Protein AF-A0A529P4Z0-F1 (afdb_monomer_lite)

Secondary structure (DSSP, 8-state):
-----B---HHHHHHHHHHTTS-GGG--HHHHHHHTPPPPPPSSS-PPPP-BTTB-TTT--SSTTTT----SS--S--S--BTTGGGGTS-----PPPGGGGTTSSS-HHHHHHHHHHHHTTS--B----TTTTTS---S-PBPPPPP-

Structure (mmCIF, N/CA/C/O backbone):
data_AF-A0A529P4Z0-F1
#
_entry.id   AF-A0A529P4Z0-F1
#
loop_
_atom_site.group_PDB
_atom_site.id
_atom_site.type_symbol
_atom_site.label_atom_id
_atom_site.label_alt_id
_atom_site.label_comp_id
_atom_site.label_asym_id
_atom_site.label_entity_id
_atom_site.label_seq_id
_atom_site.pdbx_PDB_ins_code
_atom_site.Cartn_x
_atom_site.Cartn_y
_atom_site.Cartn_z
_atom_site.occupancy
_atom_site.B_iso_or_equiv
_atom_site.auth_seq_id
_atom_site.auth_comp_id
_atom_site.auth_asym_id
_atom_site.auth_atom_id
_atom_site.pdbx_PDB_model_num
ATOM 1 N N . MET A 1 1 ? 13.334 14.377 0.966 1.00 56.50 1 MET A N 1
ATOM 2 C CA . MET A 1 1 ? 11.930 14.058 1.287 1.00 56.50 1 MET A CA 1
ATOM 3 C C . MET A 1 1 ? 11.851 13.907 2.792 1.00 56.50 1 MET A C 1
ATOM 5 O O . MET A 1 1 ? 12.618 13.122 3.334 1.00 56.50 1 MET A O 1
ATOM 9 N N . PHE A 1 2 ? 11.059 14.742 3.458 1.00 67.62 2 PHE A N 1
ATOM 10 C CA . PHE A 1 2 ? 10.878 14.690 4.907 1.00 67.62 2 PHE A CA 1
ATOM 11 C C . PHE A 1 2 ? 9.710 13.747 5.195 1.00 67.62 2 PHE A C 1
ATOM 13 O O . PHE A 1 2 ? 8.612 13.997 4.706 1.00 67.62 2 PHE A O 1
ATOM 20 N N . ASP A 1 3 ? 9.967 12.660 5.921 1.00 72.62 3 ASP A N 1
ATOM 21 C CA . ASP A 1 3 ? 8.930 11.809 6.506 1.00 72.62 3 ASP A CA 1
ATOM 22 C C . ASP A 1 3 ? 8.778 12.240 7.975 1.00 72.62 3 ASP A C 1
ATOM 24 O O . ASP A 1 3 ? 9.680 11.976 8.775 1.00 72.62 3 ASP A O 1
ATOM 28 N N . PRO A 1 4 ? 7.688 12.938 8.342 1.00 84.69 4 PRO A N 1
ATOM 29 C CA . PRO A 1 4 ? 7.398 13.296 9.727 1.00 84.69 4 PRO A CA 1
ATOM 30 C C . PRO A 1 4 ? 7.253 12.077 10.653 1.00 84.69 4 PRO A C 1
ATOM 32 O O . PRO A 1 4 ? 7.257 12.242 11.872 1.00 84.69 4 PRO A O 1
ATOM 35 N N . GLY A 1 5 ? 7.095 10.871 10.098 1.00 91.12 5 GLY A N 1
ATOM 36 C CA . GLY A 1 5 ? 7.028 9.622 10.843 1.00 91.12 5 GLY A CA 1
ATOM 37 C C . GLY A 1 5 ? 5.735 9.471 11.632 1.00 91.12 5 GLY A C 1
ATOM 38 O O . GLY A 1 5 ? 5.731 8.832 12.684 1.00 91.12 5 GLY A O 1
ATOM 39 N N . THR A 1 6 ? 4.637 10.083 11.175 1.00 95.06 6 THR A N 1
ATOM 40 C CA . THR A 1 6 ? 3.367 9.944 11.891 1.00 95.06 6 THR A CA 1
ATO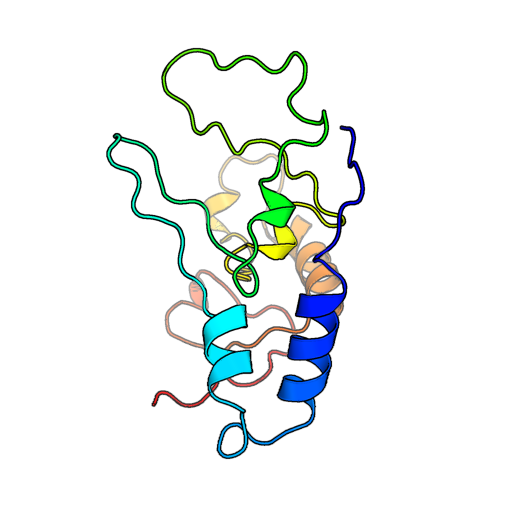M 41 C C . THR A 1 6 ? 2.839 8.523 11.815 1.00 95.06 6 THR A C 1
ATOM 43 O O . THR A 1 6 ? 3.099 7.770 10.877 1.00 95.06 6 THR A O 1
ATOM 46 N N . VAL A 1 7 ? 2.087 8.154 12.838 1.00 96.06 7 VAL A N 1
ATOM 47 C CA . VAL A 1 7 ? 1.483 6.837 12.972 1.00 96.06 7 VAL A CA 1
ATOM 48 C C . VAL A 1 7 ? 0.008 7.003 13.297 1.00 96.06 7 VAL A C 1
ATOM 50 O O . VAL A 1 7 ? -0.434 8.080 13.706 1.00 96.06 7 VAL A O 1
ATOM 53 N N . LEU A 1 8 ? -0.747 5.923 13.117 1.00 96.06 8 LEU A N 1
ATOM 54 C CA . LEU A 1 8 ? -2.126 5.836 13.576 1.00 96.06 8 LEU A CA 1
ATOM 55 C C . LEU A 1 8 ? -2.207 6.151 15.079 1.00 96.06 8 LEU A C 1
ATOM 57 O O . LEU A 1 8 ? -1.304 5.777 15.828 1.00 96.06 8 LEU A O 1
ATOM 61 N N . ASP A 1 9 ? -3.263 6.826 15.524 1.00 95.38 9 ASP A N 1
ATOM 62 C CA . ASP A 1 9 ? -3.434 7.179 16.932 1.00 95.38 9 ASP A CA 1
ATOM 63 C C . ASP A 1 9 ? -3.544 5.939 17.834 1.00 95.38 9 ASP A C 1
ATOM 65 O O . ASP A 1 9 ? -4.053 4.893 17.428 1.00 95.38 9 ASP A O 1
ATOM 69 N N . ALA A 1 10 ? -3.058 6.069 19.071 1.00 97.06 10 ALA A N 1
ATOM 70 C CA . ALA A 1 10 ? -2.962 4.956 20.015 1.00 97.06 10 ALA A CA 1
ATOM 71 C C . ALA A 1 10 ? -4.322 4.305 20.311 1.00 97.06 10 ALA A C 1
ATOM 73 O O . ALA A 1 10 ? -4.416 3.085 20.386 1.00 97.06 10 ALA A O 1
ATOM 74 N N . GLU A 1 11 ? -5.385 5.104 20.411 1.00 95.75 11 GLU A N 1
ATOM 75 C CA . GLU A 1 11 ? -6.730 4.601 20.695 1.00 95.75 11 GLU A CA 1
ATOM 76 C C . GLU A 1 11 ? -7.236 3.698 19.557 1.00 95.75 11 GLU A C 1
ATOM 78 O O . GLU A 1 11 ? -7.734 2.599 19.797 1.00 95.75 11 GLU A O 1
ATOM 83 N N . THR A 1 12 ? -7.035 4.100 18.299 1.00 96.50 12 THR A N 1
ATOM 84 C CA . THR A 1 12 ? -7.389 3.264 17.143 1.00 96.50 12 THR A CA 1
ATOM 85 C C . THR A 1 12 ? -6.480 2.034 17.026 1.00 96.50 12 THR A C 1
ATOM 87 O O . THR A 1 12 ? -6.958 0.950 16.687 1.00 96.50 12 THR A O 1
ATOM 90 N N . GLN A 1 13 ? -5.190 2.141 17.365 1.00 97.25 13 GLN A N 1
ATOM 91 C CA . GLN A 1 13 ? -4.294 0.976 17.438 1.00 97.25 13 GLN A CA 1
ATOM 92 C C . GLN A 1 13 ? -4.761 -0.057 18.479 1.00 97.25 13 GLN A C 1
ATOM 94 O O . GLN A 1 13 ? -4.710 -1.261 18.217 1.00 97.25 13 GLN A O 1
ATOM 99 N N . GLU A 1 14 ? -5.243 0.389 19.642 1.00 97.62 14 GLU A N 1
ATOM 100 C CA . GLU A 1 14 ? -5.799 -0.487 20.680 1.00 97.62 14 GLU A CA 1
ATOM 101 C C . GLU A 1 14 ? -7.057 -1.216 20.199 1.00 97.62 14 GLU A C 1
ATOM 103 O O . GLU A 1 14 ? -7.190 -2.423 20.423 1.00 97.62 14 GLU A O 1
ATOM 108 N N . VAL A 1 15 ? -7.941 -0.515 19.484 1.00 97.62 15 VAL A N 1
ATOM 109 C CA . VAL A 1 15 ? -9.148 -1.101 18.880 1.00 97.62 15 VAL A CA 1
ATOM 110 C C . VAL A 1 15 ? -8.774 -2.194 17.875 1.00 97.62 15 VAL A C 1
ATOM 112 O O . VAL A 1 15 ? -9.255 -3.321 17.982 1.00 97.62 15 VAL A O 1
ATOM 115 N N . ILE A 1 16 ? -7.838 -1.924 16.958 1.00 96.88 16 ILE A N 1
ATOM 116 C CA . ILE A 1 16 ? -7.348 -2.922 15.988 1.00 96.88 16 ILE A CA 1
ATOM 117 C C . ILE A 1 16 ? -6.717 -4.126 16.705 1.00 96.88 16 ILE A C 1
ATOM 119 O O . ILE A 1 16 ? -6.966 -5.281 16.350 1.00 96.88 16 ILE A O 1
ATOM 123 N N . SER A 1 17 ? -5.914 -3.879 17.743 1.00 97.31 17 SER A N 1
ATOM 124 C CA . SER A 1 17 ? -5.276 -4.927 18.550 1.00 97.31 17 SER A CA 1
ATOM 125 C C . SER A 1 17 ? -6.290 -5.813 19.279 1.00 97.31 17 SER A C 1
ATOM 127 O O . SER A 1 17 ? -6.028 -6.999 19.487 1.00 97.31 17 SER A O 1
ATOM 129 N N . ARG A 1 18 ? -7.444 -5.264 19.672 1.00 96.62 18 ARG A N 1
ATOM 130 C CA . ARG A 1 18 ? -8.546 -6.019 20.280 1.00 96.62 18 ARG A CA 1
ATOM 131 C C . ARG A 1 18 ? -9.301 -6.843 19.237 1.00 96.62 18 ARG A C 1
ATOM 133 O O . ARG A 1 18 ? -9.404 -8.056 19.415 1.00 96.62 18 ARG A O 1
ATOM 140 N N . LEU A 1 19 ? -9.735 -6.220 18.138 1.00 97.25 19 LEU A N 1
ATOM 141 C CA . LEU A 1 19 ? -10.473 -6.890 17.057 1.00 97.25 19 LEU A CA 1
ATOM 142 C C . LEU A 1 19 ? -9.661 -8.033 16.424 1.00 97.25 19 LEU A C 1
ATOM 144 O O . LEU A 1 19 ? -10.178 -9.128 16.221 1.00 97.25 19 LEU A O 1
ATOM 148 N N . SER A 1 20 ? -8.362 -7.825 16.187 1.00 96.44 20 SER A N 1
ATOM 149 C CA . SER A 1 20 ? -7.476 -8.834 15.570 1.00 96.44 20 SER A CA 1
ATOM 150 C C . SER A 1 20 ? -7.288 -10.121 16.384 1.00 96.44 20 SER A C 1
ATOM 152 O O . SER A 1 20 ? -6.821 -11.120 15.842 1.00 96.44 20 SER A O 1
ATOM 154 N N . LYS A 1 21 ? -7.642 -10.125 17.675 1.00 96.94 21 LYS A N 1
ATOM 155 C CA . LYS A 1 21 ? -7.535 -11.296 18.568 1.00 96.94 21 LYS A CA 1
ATOM 156 C C . LYS A 1 21 ? -8.856 -12.046 18.728 1.00 96.94 21 LYS A C 1
ATOM 158 O O . LYS A 1 21 ? -8.924 -12.993 19.510 1.00 96.94 21 LYS A O 1
ATOM 163 N N . GLN A 1 22 ? -9.904 -11.607 18.038 1.00 96.44 22 GLN A N 1
ATOM 164 C CA . GLN A 1 22 ? -11.257 -12.127 18.178 1.00 96.44 22 GLN A CA 1
ATOM 165 C C . GLN A 1 22 ? -11.781 -12.632 16.829 1.00 96.44 22 GLN A C 1
ATOM 167 O O . GLN A 1 22 ? -11.499 -12.021 15.796 1.00 96.44 22 GLN A O 1
ATOM 172 N N . PRO A 1 23 ? -12.575 -13.719 16.819 1.00 95.38 23 PRO A N 1
ATOM 173 C CA . PRO A 1 23 ? -13.385 -14.071 15.658 1.00 95.38 23 PRO A CA 1
ATOM 174 C C . PRO A 1 23 ? -14.303 -12.908 15.265 1.00 95.38 23 PRO A C 1
ATOM 176 O O . PRO A 1 23 ? -14.807 -12.214 16.147 1.00 95.38 23 PRO A O 1
ATOM 179 N N . VAL A 1 24 ? -14.548 -12.738 13.963 1.00 93.12 24 VAL A N 1
ATOM 180 C CA . VAL A 1 24 ? -15.375 -11.645 13.412 1.00 93.12 24 VAL A CA 1
ATOM 181 C C . VAL A 1 24 ? -16.774 -11.607 14.036 1.00 93.12 24 VAL A C 1
ATOM 183 O O . VAL A 1 24 ? -17.272 -10.530 14.342 1.00 93.12 24 VAL A O 1
ATOM 186 N N . ASP A 1 25 ? -17.366 -12.771 14.321 1.00 96.50 25 ASP A N 1
ATOM 187 C CA . ASP A 1 25 ? -18.691 -12.888 14.956 1.00 96.50 25 ASP A CA 1
ATOM 188 C C . ASP A 1 25 ? -18.759 -12.289 16.373 1.00 96.50 25 ASP A C 1
ATOM 190 O O . ASP A 1 25 ? -19.846 -12.049 16.894 1.00 96.50 25 ASP A O 1
ATOM 194 N N . ASN A 1 26 ? -17.605 -12.049 17.003 1.00 96.75 26 ASN A N 1
ATOM 195 C CA . ASN A 1 26 ? -17.492 -11.498 18.353 1.00 96.75 26 ASN A CA 1
ATOM 196 C C . ASN A 1 26 ? -17.012 -10.041 18.363 1.00 96.75 26 ASN A C 1
ATOM 198 O O . ASN A 1 26 ? -16.665 -9.527 19.428 1.00 96.75 26 ASN A O 1
ATOM 202 N N . TRP A 1 27 ? -16.923 -9.393 17.20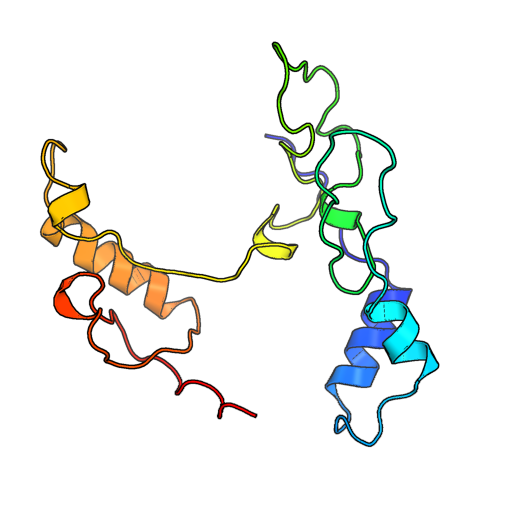2 1.00 97.56 27 TRP A N 1
ATOM 203 C CA . TRP A 1 27 ? -16.484 -8.006 17.123 1.00 97.56 27 TRP A CA 1
ATOM 204 C C . TRP A 1 27 ? -17.532 -7.062 17.708 1.00 97.56 27 TRP A C 1
ATOM 206 O O . TRP A 1 27 ? -18.716 -7.138 17.386 1.00 97.56 27 TRP A O 1
ATOM 216 N N . ASP A 1 28 ? -17.073 -6.148 18.558 1.00 97.31 28 ASP A N 1
ATOM 217 C CA . ASP A 1 28 ? -17.917 -5.109 19.132 1.00 97.31 28 ASP A CA 1
ATOM 218 C C . ASP A 1 28 ? -18.333 -4.082 18.061 1.00 97.31 28 ASP A C 1
ATOM 220 O O . ASP A 1 28 ? -17.511 -3.601 17.276 1.00 97.31 28 ASP A O 1
ATOM 224 N N . GLU A 1 29 ? -19.624 -3.742 18.016 1.00 97.19 29 GLU A N 1
ATOM 225 C CA . GLU A 1 29 ? -20.184 -2.862 16.982 1.00 97.19 29 GLU A CA 1
ATOM 226 C C . GLU A 1 29 ? -19.622 -1.431 17.036 1.00 97.19 29 GLU A C 1
ATOM 228 O O . GLU A 1 29 ? -19.503 -0.774 15.996 1.00 97.19 29 GLU A O 1
ATOM 233 N N . GLU A 1 30 ? -19.268 -0.928 18.223 1.00 96.25 30 GLU A N 1
ATOM 234 C CA . GLU A 1 30 ? -18.668 0.397 18.396 1.00 96.25 30 GLU A CA 1
ATOM 235 C C . GLU A 1 30 ? -17.251 0.420 17.825 1.00 96.25 30 GLU A C 1
ATOM 237 O O . GLU A 1 30 ? -16.906 1.312 17.042 1.00 96.25 30 GLU A O 1
ATOM 242 N N . ASP A 1 31 ? -16.457 -0.593 18.169 1.00 96.75 31 ASP A N 1
ATOM 243 C CA . ASP A 1 31 ? -15.101 -0.768 17.659 1.00 96.75 31 ASP A CA 1
ATOM 244 C C . ASP A 1 31 ? -15.096 -0.876 16.127 1.00 96.75 31 ASP A C 1
ATOM 246 O O . ASP A 1 31 ? -14.319 -0.185 15.458 1.00 96.75 31 ASP A O 1
ATOM 250 N N . VAL A 1 32 ? -16.005 -1.678 15.556 1.00 96.94 32 VAL A N 1
ATOM 251 C CA . VAL A 1 32 ? -16.163 -1.801 14.098 1.00 96.94 32 VAL A CA 1
ATOM 252 C C . VAL A 1 32 ? -16.524 -0.456 13.483 1.00 96.94 32 VAL A C 1
ATOM 254 O O . VAL A 1 32 ? -15.843 -0.016 12.554 1.00 96.94 32 VAL A O 1
ATOM 257 N N . ARG A 1 33 ? -17.541 0.234 14.019 1.00 96.00 33 ARG A N 1
ATOM 258 C CA . ARG A 1 33 ? -17.981 1.538 13.501 1.00 96.00 33 ARG A CA 1
ATOM 259 C C . ARG A 1 33 ? -16.843 2.553 13.483 1.00 96.00 33 ARG A C 1
ATOM 261 O O . ARG A 1 33 ? -16.738 3.349 12.546 1.00 96.00 33 ARG A O 1
ATOM 268 N N . ARG A 1 34 ? -15.997 2.528 14.511 1.00 94.38 34 ARG A N 1
ATOM 269 C CA . ARG A 1 34 ? -14.851 3.421 14.647 1.00 94.38 34 ARG A CA 1
ATOM 270 C C . ARG A 1 34 ? -13.793 3.175 13.574 1.00 94.38 34 ARG A C 1
ATOM 272 O O . ARG A 1 34 ? -13.344 4.132 12.944 1.00 94.38 34 ARG A O 1
ATOM 279 N N . VAL A 1 35 ? -13.413 1.920 13.332 1.00 95.75 35 VAL A N 1
ATOM 280 C CA . VAL A 1 35 ? -12.378 1.595 12.331 1.00 95.75 35 VAL A CA 1
ATOM 281 C C . VAL A 1 35 ? -12.911 1.577 10.896 1.00 95.75 35 VAL A C 1
ATOM 283 O O . VAL A 1 35 ? -12.128 1.595 9.947 1.00 95.75 35 VAL A O 1
ATOM 286 N N . SER A 1 36 ? -14.232 1.576 10.708 1.00 95.19 36 SER A N 1
ATOM 287 C CA . SER A 1 36 ? -14.875 1.577 9.392 1.00 95.19 36 SER A CA 1
ATOM 288 C C . SER A 1 36 ? -15.284 2.969 8.897 1.00 95.19 36 SER A C 1
ATOM 290 O O . SER A 1 36 ? -16.026 3.064 7.912 1.00 95.19 36 SER A O 1
ATOM 292 N N . LEU A 1 37 ? -14.856 4.051 9.566 1.00 93.75 37 LEU A N 1
ATOM 293 C CA . LEU A 1 37 ? -15.218 5.415 9.172 1.00 93.75 37 LEU A CA 1
ATOM 294 C C . LEU A 1 37 ? -14.794 5.697 7.727 1.00 93.75 37 LEU A C 1
ATOM 296 O O . LEU A 1 37 ? -13.628 5.591 7.349 1.00 93.75 37 LEU A O 1
ATOM 300 N N . GLN A 1 38 ? -15.775 6.080 6.917 1.00 90.38 38 GLN A N 1
ATOM 301 C CA . GLN A 1 38 ? -15.566 6.386 5.511 1.00 90.38 38 GLN A CA 1
ATOM 302 C C . GLN A 1 38 ? -15.105 7.837 5.323 1.00 90.38 38 GLN A C 1
ATOM 304 O O . GLN A 1 38 ? -15.395 8.698 6.164 1.00 90.38 38 GLN A O 1
ATOM 309 N N . PRO A 1 39 ? -14.417 8.146 4.210 1.00 86.44 39 PRO A N 1
ATOM 310 C CA . PRO A 1 39 ? -14.097 9.522 3.859 1.00 86.44 39 PRO A CA 1
ATOM 311 C C . PRO A 1 39 ? -15.371 10.375 3.826 1.00 86.44 39 PRO A C 1
ATOM 313 O O . PRO A 1 39 ? -16.396 9.960 3.277 1.00 86.44 39 PRO A O 1
ATOM 316 N N . LYS A 1 40 ? -15.324 11.589 4.386 1.00 78.81 40 LYS A N 1
ATOM 317 C CA . LYS A 1 40 ? -16.450 12.524 4.268 1.00 78.81 40 LYS A CA 1
ATOM 318 C C . LYS A 1 40 ? -16.676 12.850 2.793 1.00 78.81 40 LYS A C 1
ATOM 320 O O . LYS A 1 40 ? -15.724 13.103 2.057 1.00 78.81 40 LYS A O 1
ATOM 325 N N . ARG A 1 41 ? -17.941 12.881 2.370 1.00 70.00 41 ARG A N 1
ATOM 326 C CA . ARG A 1 41 ? -18.305 13.278 1.008 1.00 70.00 41 ARG A CA 1
ATOM 327 C C . ARG A 1 41 ? -17.848 14.715 0.771 1.00 70.00 41 ARG A C 1
ATOM 329 O O . ARG A 1 41 ? -18.321 15.630 1.444 1.00 70.00 41 ARG A O 1
ATOM 336 N N . ILE A 1 42 ? -16.936 14.904 -0.175 1.00 69.12 42 ILE A N 1
ATOM 337 C CA . ILE A 1 42 ? -16.460 16.234 -0.540 1.00 69.12 42 ILE A CA 1
ATOM 338 C C . ILE A 1 42 ? -17.449 16.823 -1.558 1.00 69.12 42 ILE A C 1
ATOM 340 O O . ILE A 1 42 ? -17.843 16.144 -2.502 1.00 69.12 42 ILE A O 1
ATOM 344 N N . GLN A 1 43 ? -17.919 18.056 -1.326 1.00 61.00 43 GLN A N 1
ATOM 345 C CA . GLN A 1 43 ? -18.869 18.745 -2.220 1.00 61.00 43 GLN A CA 1
ATOM 346 C C . GLN A 1 43 ? -18.198 19.308 -3.488 1.00 61.00 43 GLN A C 1
ATOM 348 O O . GLN A 1 43 ? -18.890 19.765 -4.392 1.00 61.00 43 GLN A O 1
ATOM 353 N N . SER A 1 44 ? -16.866 19.279 -3.556 1.00 64.06 44 SER A N 1
ATOM 354 C CA . SER A 1 44 ? -16.072 19.743 -4.690 1.00 64.06 44 SER A CA 1
ATOM 355 C C . SER A 1 44 ? -15.574 18.597 -5.568 1.00 64.06 44 SER A C 1
ATOM 357 O O . SER A 1 44 ? -15.581 17.432 -5.184 1.00 64.06 44 SER A O 1
ATOM 359 N N . ASP A 1 45 ? -15.061 18.990 -6.726 1.00 65.50 45 ASP A N 1
ATOM 360 C CA . ASP A 1 45 ? -14.441 18.224 -7.814 1.00 65.50 45 ASP A CA 1
ATOM 361 C C . ASP A 1 45 ? -13.135 17.465 -7.429 1.00 65.50 45 ASP A C 1
ATOM 363 O O . ASP A 1 45 ? -12.248 17.244 -8.261 1.00 65.50 45 ASP A O 1
ATOM 367 N N . SER A 1 46 ? -12.987 17.113 -6.148 1.00 69.62 46 SER A N 1
ATOM 368 C CA . SER A 1 46 ? -11.820 16.487 -5.522 1.00 69.62 46 SER A CA 1
ATOM 369 C C . SER A 1 46 ? -12.104 15.036 -5.142 1.00 69.62 46 SER A C 1
ATOM 371 O O . SER A 1 46 ? -13.177 14.713 -4.629 1.00 69.62 46 SER A O 1
ATOM 373 N N . LEU A 1 47 ? -11.112 14.168 -5.334 1.00 76.75 47 LEU A N 1
ATOM 374 C CA . LEU A 1 47 ? -11.205 12.762 -4.955 1.00 76.75 47 LEU A CA 1
ATOM 375 C C . LEU A 1 47 ? -11.199 12.614 -3.423 1.00 76.75 47 LEU A C 1
ATOM 377 O O . LEU A 1 47 ? -10.415 13.292 -2.757 1.00 76.75 47 LEU A O 1
ATOM 381 N N . PRO A 1 48 ? -12.047 11.745 -2.848 1.00 85.06 48 PRO A N 1
ATOM 382 C CA . PRO A 1 48 ? -12.005 11.459 -1.422 1.00 85.06 48 PRO A CA 1
ATOM 383 C C . PRO A 1 48 ? -10.708 10.733 -1.042 1.00 85.06 48 PRO A C 1
ATOM 385 O O . PRO A 1 48 ? -10.281 9.796 -1.716 1.00 85.06 48 PRO A O 1
ATOM 388 N N . GLU A 1 49 ? -10.108 11.136 0.075 1.00 88.19 49 GLU A N 1
ATOM 389 C CA . GLU A 1 49 ? -8.927 10.478 0.639 1.00 88.19 49 GLU A CA 1
ATOM 390 C C . GLU A 1 49 ? -9.323 9.201 1.378 1.00 88.19 49 GLU A C 1
ATOM 392 O O . GLU A 1 49 ? -10.173 9.241 2.271 1.00 88.19 49 GLU A O 1
ATOM 397 N N . LYS A 1 50 ? -8.692 8.072 1.033 1.00 90.31 50 LYS A N 1
ATOM 398 C CA . LYS A 1 50 ? -8.904 6.786 1.713 1.00 90.31 50 LYS A CA 1
ATOM 399 C C . LYS A 1 50 ? -8.645 6.921 3.218 1.00 90.31 50 LYS A C 1
ATOM 401 O O . LYS A 1 50 ? -7.750 7.642 3.644 1.00 90.31 50 LYS A O 1
ATOM 406 N N . ARG A 1 51 ? -9.408 6.182 4.022 1.00 93.31 51 ARG A N 1
ATOM 407 C CA . ARG A 1 51 ? -9.216 6.101 5.472 1.00 93.31 51 ARG A CA 1
ATOM 408 C C . ARG A 1 51 ? -8.586 4.762 5.837 1.00 93.31 51 ARG A C 1
ATOM 410 O O . ARG A 1 51 ? -9.144 3.719 5.504 1.00 93.31 51 ARG A O 1
ATOM 417 N N . SER A 1 52 ? -7.441 4.787 6.511 1.00 94.38 52 SER A N 1
ATOM 418 C CA . SER A 1 52 ? -6.841 3.584 7.095 1.00 94.38 52 SER A CA 1
ATOM 419 C C . SER A 1 52 ? -7.399 3.403 8.492 1.00 94.38 52 SER A C 1
ATOM 421 O O . SER A 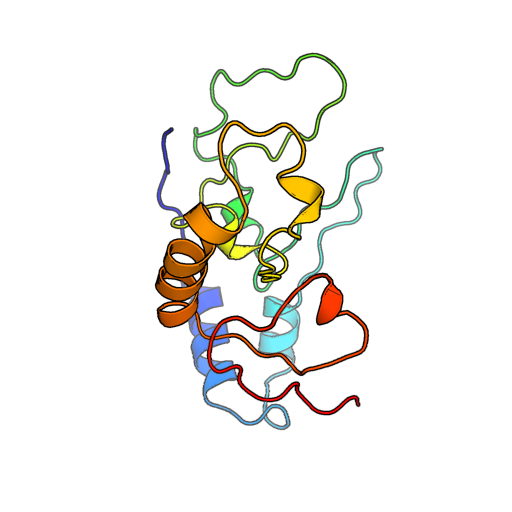1 52 ? -7.121 4.216 9.371 1.00 94.38 52 SER A O 1
ATOM 423 N N . TYR A 1 53 ? -8.228 2.372 8.670 1.00 95.31 53 TYR A N 1
ATOM 424 C CA . TYR A 1 53 ? -8.961 2.117 9.915 1.00 95.31 53 TYR A CA 1
ATOM 425 C C . TYR A 1 53 ? -9.724 3.356 10.415 1.00 95.31 53 TYR A C 1
ATOM 427 O O . TYR A 1 53 ? -9.653 3.725 11.582 1.00 95.31 53 TYR A O 1
ATOM 435 N N . GLY A 1 54 ? -10.396 4.060 9.500 1.00 94.44 54 GLY A N 1
ATOM 436 C CA . GLY A 1 54 ? -11.157 5.271 9.814 1.00 94.44 54 GLY A CA 1
ATOM 437 C C . GLY A 1 54 ? -10.337 6.564 9.924 1.00 94.44 54 GLY A C 1
ATOM 438 O O . GLY A 1 54 ? -10.913 7.654 9.942 1.00 94.44 54 GLY A O 1
ATOM 439 N N . SER A 1 55 ? -9.006 6.481 9.909 1.00 94.81 55 SER A N 1
ATOM 440 C CA . SER A 1 55 ? -8.100 7.622 10.069 1.00 94.81 55 SER A CA 1
ATOM 441 C C . SER A 1 55 ? -7.540 8.143 8.736 1.00 94.81 55 SER A C 1
ATOM 443 O O . SER A 1 55 ? -7.290 7.371 7.810 1.00 94.81 55 SER A O 1
ATOM 445 N N . ASP A 1 56 ? -7.325 9.459 8.631 1.00 93.56 56 ASP A N 1
ATOM 446 C CA . ASP A 1 56 ? -6.598 10.124 7.531 1.00 93.56 56 ASP A CA 1
ATOM 447 C C . ASP A 1 56 ? -5.128 10.400 7.849 1.00 93.56 56 ASP A C 1
ATOM 449 O O . ASP A 1 56 ? -4.489 11.169 7.132 1.00 93.56 56 ASP A O 1
ATOM 453 N N . PHE A 1 57 ? -4.561 9.779 8.888 1.00 94.50 57 PHE A N 1
ATOM 454 C CA . PHE A 1 57 ? -3.185 10.063 9.303 1.00 94.50 57 PHE A CA 1
ATOM 455 C C . PHE A 1 57 ? -2.139 10.068 8.163 1.00 94.50 57 PHE A C 1
ATOM 457 O O . PHE A 1 57 ? -1.263 10.926 8.229 1.00 94.50 57 PHE A O 1
ATOM 464 N N . PRO A 1 58 ? -2.218 9.248 7.084 1.00 94.06 58 PRO A N 1
ATOM 465 C CA . PRO A 1 58 ? -1.244 9.316 5.991 1.00 94.06 58 PRO A CA 1
ATOM 466 C C . PRO A 1 58 ? -1.360 10.590 5.148 1.00 94.06 58 PRO A C 1
ATOM 468 O O . PRO A 1 58 ? -0.376 11.023 4.558 1.00 94.06 58 PRO A O 1
ATOM 471 N N . PHE A 1 59 ? -2.541 11.206 5.100 1.00 92.12 59 PHE A N 1
ATOM 472 C CA . PHE A 1 59 ? -2.831 12.418 4.330 1.00 92.12 59 PHE A CA 1
ATOM 473 C C . PHE A 1 59 ? -2.711 13.700 5.163 1.00 92.12 59 PHE A C 1
ATOM 475 O O . PHE A 1 59 ? -2.603 14.793 4.608 1.00 92.12 59 PHE A O 1
ATOM 482 N N . ALA A 1 60 ? -2.691 13.590 6.495 1.00 91.38 60 ALA A N 1
ATOM 483 C CA . ALA A 1 60 ? -2.608 14.741 7.384 1.00 91.38 60 ALA A CA 1
ATOM 484 C C . ALA A 1 60 ? -1.355 15.587 7.097 1.00 91.38 60 ALA A C 1
ATOM 486 O O . ALA A 1 60 ? -0.233 15.073 7.078 1.00 91.38 60 ALA A O 1
ATOM 487 N N . ASN A 1 61 ? -1.521 16.901 6.920 1.00 91.56 61 ASN A N 1
ATOM 488 C CA . ASN A 1 61 ? -0.380 17.805 6.794 1.00 91.56 61 ASN A CA 1
ATOM 489 C C . ASN A 1 61 ? 0.292 18.018 8.162 1.00 91.56 61 ASN A C 1
ATOM 491 O O . ASN A 1 61 ? -0.344 18.423 9.137 1.00 91.56 61 ASN A O 1
ATOM 495 N N . LYS A 1 62 ? 1.588 17.732 8.217 1.00 92.94 62 LYS A N 1
ATOM 496 C CA . LYS A 1 62 ? 2.494 17.830 9.369 1.00 92.94 62 LYS A CA 1
ATOM 497 C C . LYS A 1 62 ? 3.766 18.605 9.006 1.00 92.94 62 LYS A C 1
ATOM 499 O O . LYS A 1 62 ? 4.802 18.422 9.636 1.00 92.94 62 LYS A O 1
ATOM 504 N N . GLY A 1 63 ? 3.679 19.437 7.969 1.00 91.44 63 GLY A N 1
ATOM 505 C CA . GLY A 1 63 ? 4.777 20.229 7.420 1.00 91.44 63 GLY A CA 1
ATOM 506 C C . GLY A 1 63 ? 5.408 19.623 6.165 1.00 91.44 63 GLY A C 1
ATOM 507 O O . GLY A 1 63 ? 6.195 20.281 5.496 1.00 91.44 63 GLY A O 1
ATOM 508 N N . GLN A 1 64 ? 5.045 18.392 5.779 1.00 91.25 64 GLN A N 1
ATOM 509 C CA . GLN A 1 64 ? 5.591 17.750 4.575 1.00 91.25 64 GLN A CA 1
ATOM 510 C C . GLN A 1 64 ? 5.138 18.416 3.267 1.00 91.25 64 GLN A C 1
ATOM 512 O O . GLN A 1 64 ? 5.727 18.160 2.220 1.00 91.25 64 GLN A O 1
ATOM 517 N N . LEU A 1 65 ? 4.091 19.244 3.326 1.00 90.25 65 LEU A N 1
ATOM 518 C CA . LEU A 1 65 ? 3.580 20.018 2.194 1.00 90.25 65 LEU A CA 1
ATOM 519 C C . LEU A 1 65 ? 4.002 21.496 2.248 1.00 90.25 65 LEU A C 1
ATOM 521 O O . LEU A 1 65 ? 3.613 22.270 1.374 1.00 90.25 65 LEU A O 1
ATOM 525 N N . ASP A 1 66 ? 4.783 21.914 3.248 1.00 90.88 66 ASP A N 1
ATOM 526 C CA . ASP A 1 66 ? 5.183 23.314 3.390 1.00 90.88 66 ASP A CA 1
ATOM 527 C C . ASP A 1 66 ? 6.099 23.727 2.228 1.00 90.88 66 ASP A C 1
ATOM 529 O O . ASP A 1 66 ? 7.107 23.084 1.937 1.00 90.88 66 ASP A O 1
ATOM 533 N N . GLY A 1 67 ? 5.723 24.802 1.529 1.00 89.31 67 GLY A N 1
ATOM 534 C CA . GLY A 1 67 ? 6.421 25.264 0.323 1.00 89.31 67 GLY A CA 1
ATOM 535 C C . GLY A 1 67 ? 6.184 24.405 -0.926 1.00 89.31 67 GLY A C 1
ATOM 536 O O . GLY A 1 67 ? 6.790 24.667 -1.965 1.00 89.31 67 GLY A O 1
ATOM 537 N N . VAL A 1 68 ? 5.307 23.397 -0.858 1.00 88.38 68 VAL A N 1
ATOM 538 C CA . VAL A 1 68 ? 4.885 22.614 -2.024 1.00 88.38 68 VAL A CA 1
ATOM 539 C C . VAL A 1 68 ? 3.712 23.321 -2.692 1.00 88.38 68 VAL A C 1
ATOM 541 O O . VAL A 1 68 ? 2.657 23.527 -2.092 1.00 88.38 68 VAL A O 1
ATOM 544 N N . HIS A 1 69 ? 3.891 23.678 -3.961 1.00 86.25 69 HIS A N 1
ATOM 545 C CA . HIS A 1 69 ? 2.876 24.353 -4.758 1.00 86.25 69 HIS A CA 1
ATOM 546 C C . HIS A 1 69 ? 2.523 23.516 -5.983 1.00 86.25 69 HIS A C 1
ATOM 548 O O . HIS A 1 69 ? 3.391 23.003 -6.684 1.00 86.25 69 HIS A O 1
ATOM 554 N N . ALA A 1 70 ? 1.224 23.381 -6.221 1.00 84.00 70 ALA A N 1
ATOM 555 C CA . ALA A 1 70 ? 0.685 22.747 -7.407 1.00 84.00 70 ALA A CA 1
ATOM 556 C C . ALA A 1 70 ? 0.715 23.709 -8.601 1.00 84.00 70 ALA A C 1
ATOM 558 O O . ALA A 1 70 ? 0.279 24.855 -8.484 1.00 84.00 70 ALA A O 1
ATOM 559 N N . GLU A 1 71 ? 1.131 23.217 -9.765 1.00 87.06 71 G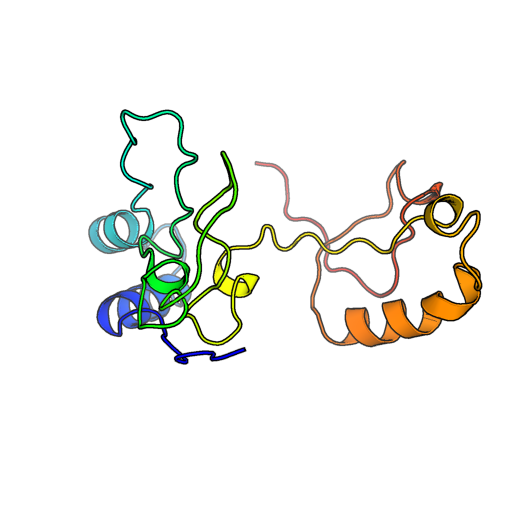LU A N 1
ATOM 560 C CA . GLU A 1 71 ? 0.896 23.892 -11.040 1.00 87.06 71 GLU A CA 1
ATOM 561 C C . GLU A 1 71 ? -0.345 23.294 -11.715 1.00 87.06 71 GLU A C 1
ATOM 563 O O . GLU A 1 71 ? -0.367 22.128 -12.108 1.00 87.06 71 GLU A O 1
ATOM 568 N N . GLY A 1 72 ? -1.407 24.093 -11.841 1.00 84.69 72 GLY A N 1
ATOM 569 C CA . GLY A 1 72 ? -2.668 23.659 -12.445 1.00 84.69 72 GLY A CA 1
AT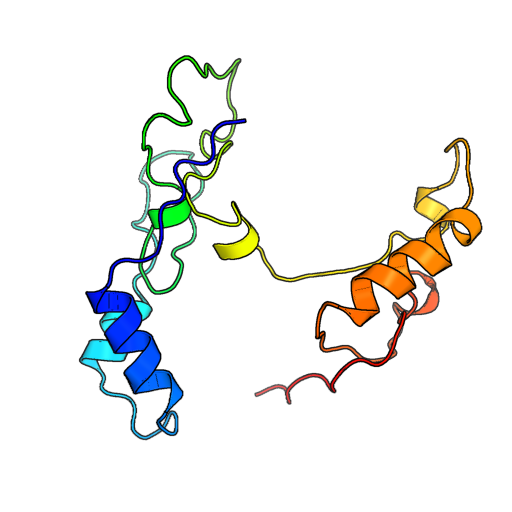OM 570 C C . GLY A 1 72 ? -3.521 22.760 -11.541 1.00 84.69 72 GLY A C 1
ATOM 571 O O . GLY A 1 72 ? -3.434 22.798 -10.313 1.00 84.69 72 GLY A O 1
ATOM 572 N N . ARG A 1 73 ? -4.416 21.976 -12.157 1.00 83.12 73 ARG A N 1
ATOM 573 C CA . ARG A 1 73 ? -5.346 21.088 -11.444 1.00 83.12 73 ARG A CA 1
ATOM 574 C C . ARG A 1 73 ? -4.692 19.727 -11.208 1.00 83.12 73 ARG A C 1
ATOM 576 O O . ARG A 1 73 ? -4.745 18.858 -12.074 1.00 83.12 73 ARG A O 1
ATOM 583 N N . VAL A 1 74 ? -4.113 19.544 -10.026 1.00 82.25 74 VAL A N 1
ATOM 584 C CA . VAL A 1 74 ? -3.467 18.290 -9.599 1.00 82.25 74 VAL A CA 1
ATOM 585 C C . VAL A 1 74 ? -4.061 17.781 -8.288 1.00 82.25 74 VAL A C 1
ATOM 587 O O . VAL A 1 74 ? -4.714 18.523 -7.554 1.00 82.25 74 VAL A O 1
ATOM 590 N N . ASN A 1 75 ? -3.830 16.504 -7.991 1.00 81.12 75 ASN A N 1
ATOM 591 C CA . ASN A 1 75 ? -4.116 15.946 -6.675 1.00 81.12 75 ASN A CA 1
ATOM 592 C C . ASN A 1 75 ? -3.186 16.596 -5.635 1.00 81.12 75 ASN A C 1
ATOM 594 O O . ASN A 1 75 ? -1.978 16.629 -5.846 1.00 81.12 75 ASN A O 1
ATOM 598 N N . SER A 1 76 ? -3.728 17.100 -4.526 1.00 79.81 76 SER A N 1
ATOM 599 C CA . SER A 1 76 ? -2.947 17.696 -3.434 1.00 79.81 76 SER A CA 1
ATOM 600 C C . SER A 1 76 ? -2.302 16.660 -2.506 1.00 79.81 76 SER A C 1
ATOM 602 O O . SER A 1 76 ? -1.359 16.984 -1.788 1.00 79.81 76 SER A O 1
ATOM 604 N N . ALA A 1 77 ? -2.770 15.410 -2.525 1.00 83.50 77 ALA A N 1
ATOM 605 C CA . ALA A 1 77 ? -2.232 14.311 -1.728 1.00 83.50 77 ALA A CA 1
ATOM 606 C C . ALA A 1 77 ? -0.970 13.707 -2.376 1.00 83.50 77 ALA A C 1
ATOM 608 O O . ALA A 1 77 ? -0.971 12.565 -2.833 1.00 83.50 77 ALA A O 1
ATOM 609 N N . VAL A 1 78 ? 0.108 14.494 -2.449 1.00 86.62 78 VAL A N 1
ATOM 610 C CA . VAL A 1 78 ? 1.363 14.113 -3.130 1.00 86.62 78 VAL A CA 1
ATOM 611 C C . VAL A 1 78 ? 2.442 13.569 -2.195 1.00 86.62 78 VAL A C 1
ATOM 613 O O . VAL A 1 78 ? 3.310 12.821 -2.639 1.00 86.62 78 VAL A O 1
ATOM 616 N N . ILE A 1 79 ? 2.402 13.924 -0.907 1.00 90.88 79 ILE A N 1
ATOM 617 C CA . ILE A 1 79 ? 3.402 13.511 0.086 1.00 90.88 79 ILE A CA 1
ATOM 618 C C . ILE A 1 79 ? 2.685 13.071 1.362 1.00 90.88 79 ILE A C 1
ATOM 620 O O . ILE A 1 79 ? 1.996 13.861 2.012 1.00 90.88 79 ILE A O 1
ATOM 624 N N . SER A 1 80 ? 2.875 11.802 1.719 1.00 92.81 80 SER A N 1
ATOM 625 C CA . SER A 1 80 ? 2.377 11.231 2.969 1.00 92.81 80 SER A CA 1
ATOM 626 C C . SER A 1 80 ? 3.186 11.730 4.163 1.00 92.81 80 SER A C 1
ATOM 628 O O . SER A 1 80 ? 4.410 11.817 4.077 1.00 92.81 80 SER A O 1
ATOM 630 N N . SER A 1 81 ? 2.521 11.993 5.289 1.00 93.19 81 SER A N 1
ATOM 631 C CA . SER A 1 81 ? 3.195 12.256 6.571 1.00 93.19 81 SER A CA 1
ATOM 632 C C . SER A 1 81 ? 3.424 11.002 7.419 1.00 93.19 81 SER A C 1
ATOM 634 O O . SER A 1 81 ? 4.055 11.086 8.477 1.00 93.19 81 SER A O 1
ATOM 636 N N . ALA A 1 82 ? 2.853 9.864 7.017 1.00 95.00 82 ALA A N 1
ATOM 637 C CA . ALA A 1 82 ? 2.959 8.610 7.750 1.00 95.00 82 ALA A CA 1
ATOM 638 C C . ALA A 1 82 ? 4.313 7.925 7.559 1.00 95.00 82 ALA A C 1
ATOM 640 O O . ALA A 1 82 ? 4.802 7.845 6.430 1.00 95.00 82 ALA A O 1
ATOM 641 N N . TYR A 1 83 ? 4.811 7.302 8.629 1.00 94.62 83 TYR A N 1
ATOM 642 C CA . TYR A 1 83 ? 5.901 6.336 8.552 1.00 94.62 83 TYR A CA 1
ATOM 643 C C . TYR A 1 83 ? 5.527 5.198 7.589 1.00 94.62 83 TYR A C 1
ATOM 645 O O . TYR A 1 83 ? 4.462 4.587 7.710 1.00 94.62 83 TYR A O 1
ATOM 653 N N . GLY A 1 84 ? 6.385 4.934 6.600 1.00 92.69 84 GLY A N 1
ATOM 654 C CA . GLY A 1 84 ? 6.098 3.996 5.503 1.00 92.69 84 GLY A CA 1
ATOM 655 C C . GLY A 1 84 ? 5.300 4.610 4.342 1.00 92.69 84 GLY A C 1
ATOM 656 O O . GLY A 1 84 ? 5.018 3.935 3.349 1.00 92.69 84 GLY A O 1
ATOM 657 N N . GLY A 1 85 ? 4.953 5.894 4.417 1.00 93.88 85 GLY A N 1
ATOM 658 C CA . GLY A 1 85 ? 4.315 6.635 3.338 1.00 93.88 85 GLY A CA 1
ATOM 659 C C . GLY A 1 85 ? 2.938 6.089 2.948 1.00 93.88 85 GLY A C 1
ATOM 660 O O . GLY A 1 85 ? 2.178 5.567 3.769 1.00 93.88 85 GLY A O 1
ATOM 661 N N . PHE A 1 86 ? 2.630 6.157 1.651 1.00 93.06 86 PHE A N 1
ATOM 662 C CA . PHE A 1 86 ? 1.359 5.673 1.107 1.00 93.06 86 PHE A CA 1
ATOM 663 C C . PHE A 1 86 ? 1.204 4.144 1.099 1.00 93.06 86 PHE A C 1
ATOM 665 O O . PHE A 1 86 ? 0.118 3.663 0.781 1.00 93.06 86 PHE A O 1
ATOM 672 N N . SER A 1 87 ? 2.209 3.364 1.519 1.00 92.50 87 SER A N 1
ATOM 673 C CA . SER A 1 87 ? 2.022 1.919 1.754 1.00 92.50 87 SER A CA 1
ATOM 674 C C . SER A 1 87 ? 0.957 1.631 2.827 1.00 92.50 87 SER A C 1
ATOM 676 O O . SER A 1 87 ? 0.318 0.584 2.800 1.00 92.50 87 SER A O 1
ATOM 678 N N . ASN A 1 88 ? 0.665 2.599 3.704 1.00 93.94 88 ASN A N 1
ATOM 679 C CA . ASN A 1 88 ? -0.432 2.521 4.671 1.00 93.94 88 ASN A CA 1
ATOM 680 C C . ASN A 1 88 ? -1.834 2.540 4.028 1.00 93.94 88 ASN A C 1
ATOM 682 O O . ASN A 1 88 ? -2.806 2.166 4.683 1.00 93.94 88 ASN A O 1
ATOM 686 N N . VAL A 1 89 ? -1.963 3.014 2.780 1.00 92.31 89 VAL A N 1
ATOM 687 C CA . VAL A 1 89 ? -3.250 3.246 2.086 1.00 92.31 89 VAL A CA 1
ATOM 688 C C . VAL A 1 89 ? -3.304 2.668 0.671 1.00 92.31 89 VAL A C 1
ATOM 690 O O . VAL A 1 89 ? -4.373 2.677 0.061 1.00 92.31 89 VAL A O 1
ATOM 693 N N . TRP A 1 90 ? -2.209 2.129 0.136 1.00 90.06 90 TRP A N 1
ATOM 694 C CA . TRP A 1 90 ? -2.184 1.552 -1.209 1.00 90.06 90 TRP A CA 1
ATOM 695 C C . TRP A 1 90 ? -3.145 0.360 -1.370 1.00 90.06 90 TRP A C 1
ATOM 697 O O . TRP A 1 90 ? -3.709 -0.160 -0.404 1.00 90.06 90 TRP A O 1
ATOM 707 N N . GLY A 1 91 ? -3.363 -0.057 -2.617 1.00 89.88 91 GLY A N 1
ATOM 708 C CA . GLY A 1 91 ? -4.209 -1.207 -2.947 1.00 89.88 91 GLY A CA 1
ATOM 709 C C . GLY A 1 91 ? -3.558 -2.569 -2.691 1.00 89.88 91 GLY A C 1
ATOM 710 O O . GLY A 1 91 ? -4.203 -3.575 -2.951 1.00 89.88 91 GLY A O 1
ATOM 711 N N . ALA A 1 92 ? -2.301 -2.606 -2.228 1.00 89.44 92 ALA A N 1
ATOM 712 C CA . ALA A 1 92 ? -1.506 -3.823 -2.026 1.00 89.44 92 ALA A CA 1
ATOM 713 C C . ALA A 1 92 ? -1.396 -4.747 -3.259 1.00 89.44 92 ALA A C 1
ATOM 715 O O . ALA A 1 92 ? -1.046 -5.916 -3.130 1.00 89.44 92 ALA A O 1
ATOM 716 N N . GLN A 1 93 ? -1.656 -4.225 -4.462 1.00 89.25 93 GLN A N 1
ATOM 717 C CA . GLN A 1 93 ? -1.414 -4.946 -5.704 1.00 89.25 93 GLN A CA 1
ATOM 718 C C . GLN A 1 93 ? 0.078 -4.902 -6.032 1.00 89.25 93 GLN A C 1
ATOM 720 O O . GLN A 1 93 ? 0.675 -3.827 -6.107 1.00 89.25 93 GLN A O 1
ATOM 725 N N . ILE A 1 94 ? 0.660 -6.075 -6.260 1.00 87.19 94 ILE A N 1
ATOM 726 C CA . ILE A 1 94 ? 2.058 -6.227 -6.651 1.00 87.19 94 ILE A CA 1
ATOM 727 C C . ILE A 1 94 ? 2.080 -7.110 -7.890 1.00 87.19 94 ILE A C 1
ATOM 729 O O . ILE A 1 94 ? 1.728 -8.282 -7.822 1.00 87.19 94 ILE A O 1
ATOM 733 N N . MET A 1 95 ? 2.464 -6.534 -9.027 1.00 86.94 95 MET A N 1
ATOM 734 C CA . MET A 1 95 ? 2.579 -7.250 -10.296 1.00 86.94 95 MET A CA 1
ATOM 735 C C . MET A 1 95 ? 3.917 -6.892 -10.940 1.00 86.94 95 MET A C 1
ATOM 737 O O . MET A 1 95 ? 4.200 -5.699 -11.107 1.00 86.94 95 MET A O 1
ATOM 741 N N . PRO A 1 96 ? 4.751 -7.882 -11.302 1.00 89.94 96 PRO A N 1
ATOM 742 C CA . PRO A 1 96 ? 5.873 -7.648 -12.199 1.00 89.94 96 PRO A CA 1
ATOM 743 C C . PRO A 1 96 ? 5.374 -6.994 -13.489 1.00 89.94 96 PRO A C 1
ATOM 745 O O . PRO A 1 96 ? 4.274 -7.287 -13.960 1.00 89.94 96 PRO A O 1
ATOM 748 N N . PHE A 1 97 ? 6.165 -6.099 -14.076 1.00 91.44 97 PHE A N 1
ATOM 749 C CA . PHE A 1 97 ? 5.809 -5.578 -15.390 1.00 91.44 97 PHE A CA 1
ATOM 750 C C . PHE A 1 97 ? 5.917 -6.682 -16.441 1.00 91.44 97 PHE A C 1
ATOM 752 O O . PHE A 1 97 ? 6.847 -7.485 -16.406 1.00 91.44 97 PHE A O 1
ATOM 759 N N . SER A 1 98 ? 4.992 -6.686 -17.402 1.00 91.44 98 SER A N 1
ATOM 760 C CA . SER A 1 98 ? 5.053 -7.607 -18.539 1.00 91.44 98 SER A CA 1
ATOM 761 C C . SER A 1 98 ? 6.327 -7.394 -19.361 1.00 91.44 98 SER A C 1
ATOM 763 O O . SER A 1 98 ? 6.834 -6.272 -19.448 1.00 91.44 98 SER A O 1
ATOM 765 N N . ALA A 1 99 ? 6.796 -8.432 -20.057 1.00 90.94 99 ALA A N 1
ATOM 766 C CA . ALA A 1 99 ? 7.939 -8.311 -20.965 1.00 90.94 99 ALA A CA 1
ATOM 767 C C . ALA A 1 99 ? 7.730 -7.230 -22.045 1.00 90.94 99 ALA A C 1
ATOM 769 O O . ALA A 1 99 ? 8.669 -6.532 -22.423 1.00 90.94 99 ALA A O 1
ATOM 770 N N . ALA A 1 100 ? 6.485 -7.023 -22.488 1.00 91.69 100 ALA A N 1
ATOM 771 C CA . ALA A 1 100 ? 6.141 -5.986 -23.457 1.00 91.69 100 ALA A CA 1
ATOM 772 C C . ALA A 1 100 ? 6.413 -4.560 -22.940 1.00 91.69 100 ALA A C 1
ATOM 774 O O . ALA A 1 100 ? 6.741 -3.683 -23.741 1.00 91.69 100 ALA A O 1
ATOM 775 N N . THR A 1 101 ? 6.332 -4.329 -21.624 1.00 92.69 101 THR A N 1
ATOM 776 C CA . THR A 1 101 ? 6.630 -3.030 -20.995 1.00 92.69 101 THR A CA 1
ATOM 777 C C . THR A 1 101 ? 8.082 -2.606 -21.221 1.00 92.69 101 THR A C 1
ATOM 779 O O . THR A 1 101 ? 8.355 -1.417 -21.371 1.00 92.69 101 THR A O 1
ATOM 782 N N . PHE A 1 102 ? 9.003 -3.569 -21.301 1.00 93.75 102 PHE A N 1
ATOM 783 C CA . PHE A 1 102 ? 10.434 -3.316 -21.499 1.00 93.75 102 PHE A CA 1
ATOM 784 C C . PHE A 1 102 ? 10.795 -3.033 -22.961 1.00 93.75 102 PHE A C 1
ATOM 786 O O . PHE A 1 102 ? 11.934 -2.690 -23.269 1.00 93.75 102 PHE A O 1
ATOM 793 N N . LYS A 1 103 ? 9.834 -3.106 -23.892 1.00 93.69 103 LYS A N 1
ATOM 794 C CA . LYS A 1 103 ? 10.092 -2.797 -25.299 1.00 93.69 103 LYS A CA 1
ATOM 795 C C . LYS A 1 103 ? 10.540 -1.337 -25.451 1.00 93.69 103 LYS A C 1
ATOM 797 O O . LYS A 1 103 ? 9.751 -0.411 -25.291 1.00 93.69 103 LYS A O 1
ATOM 802 N N . GLY A 1 104 ? 11.806 -1.144 -25.820 1.00 92.81 104 GLY A N 1
ATOM 803 C CA . GLY A 1 104 ? 12.422 0.178 -25.990 1.00 92.81 104 GLY A CA 1
ATOM 804 C C . GLY A 1 104 ? 13.165 0.696 -24.757 1.00 92.81 104 GLY A C 1
ATOM 805 O O . GLY A 1 104 ? 13.682 1.812 -24.792 1.00 92.81 104 GLY A O 1
ATOM 806 N N . TRP A 1 105 ? 13.235 -0.096 -23.688 1.00 96.44 105 TRP A N 1
ATOM 807 C CA . TRP A 1 105 ? 14.092 0.177 -22.542 1.00 96.44 105 TRP A CA 1
ATOM 808 C C . TRP A 1 105 ? 15.523 -0.300 -22.835 1.00 96.44 105 TRP A C 1
ATOM 810 O O . TRP A 1 105 ? 15.728 -1.132 -23.719 1.00 96.44 105 TRP A O 1
ATOM 820 N N . PRO A 1 106 ? 16.538 0.223 -22.126 1.00 96.75 106 PRO A N 1
ATOM 821 C CA . PRO A 1 106 ? 17.930 -0.180 -22.331 1.00 96.75 106 PRO A CA 1
ATOM 822 C C . PRO A 1 106 ? 18.283 -1.553 -21.719 1.00 96.75 106 PRO A C 1
ATOM 824 O O . PRO A 1 106 ? 19.465 -1.869 -21.612 1.00 96.75 106 PRO A O 1
ATOM 827 N N . PHE A 1 107 ? 17.289 -2.331 -21.286 1.00 95.88 107 PHE A N 1
ATOM 828 C CA . PHE A 1 107 ? 17.408 -3.664 -20.694 1.00 95.88 107 PHE A CA 1
ATOM 829 C C . PHE A 1 107 ? 16.087 -4.427 -20.870 1.00 95.88 107 PHE A C 1
ATOM 831 O O . PHE A 1 107 ? 15.033 -3.810 -21.070 1.00 95.88 107 PHE A O 1
ATOM 838 N N . ASP A 1 108 ? 16.150 -5.750 -20.776 1.00 95.25 108 ASP A N 1
ATOM 839 C CA . ASP A 1 108 ? 15.023 -6.658 -20.974 1.00 95.25 108 ASP A CA 1
ATOM 840 C C . ASP A 1 108 ? 14.416 -7.116 -19.638 1.00 95.25 108 ASP A C 1
ATOM 842 O O . ASP A 1 108 ? 14.978 -6.936 -18.556 1.00 95.25 108 ASP A O 1
ATOM 846 N N . PHE A 1 109 ? 13.250 -7.766 -19.700 1.00 92.56 109 PHE A N 1
ATOM 847 C CA . PHE A 1 109 ? 12.606 -8.355 -18.520 1.00 92.56 109 PHE A CA 1
ATOM 848 C C . PHE A 1 109 ? 13.521 -9.337 -17.771 1.00 92.56 109 PHE A C 1
ATOM 850 O O . PHE A 1 109 ? 13.537 -9.347 -16.541 1.00 92.56 109 PHE A O 1
ATOM 857 N N . SER A 1 110 ? 14.310 -10.135 -18.499 1.00 93.56 110 SER A N 1
ATOM 858 C CA . SER A 1 110 ? 15.238 -11.110 -17.914 1.00 93.56 110 SER A CA 1
ATOM 859 C C . SER A 1 110 ? 16.298 -10.467 -17.022 1.00 93.56 110 SER A C 1
ATOM 861 O O . SER A 1 110 ? 16.764 -11.107 -16.082 1.00 93.56 110 SER A O 1
ATOM 863 N N . ASP A 1 111 ? 16.644 -9.202 -17.274 1.00 95.56 111 ASP A N 1
ATOM 864 C CA . ASP A 1 111 ? 17.586 -8.456 -16.438 1.00 95.56 111 ASP A CA 1
ATOM 865 C C . ASP A 1 111 ? 16.966 -8.082 -15.080 1.00 95.56 111 ASP A C 1
ATOM 867 O O . ASP A 1 111 ? 17.685 -7.897 -14.099 1.00 95.56 111 ASP A O 1
ATOM 871 N N . LEU A 1 112 ? 15.630 -7.993 -14.995 1.00 93.81 112 LEU A N 1
ATOM 872 C CA . LEU A 1 112 ? 14.899 -7.666 -13.766 1.00 93.81 112 LEU A CA 1
ATOM 873 C C . LEU A 1 112 ? 14.270 -8.862 -13.051 1.00 93.81 112 LEU A C 1
ATOM 875 O O . LEU A 1 112 ? 13.875 -8.718 -11.892 1.00 93.81 112 LEU A O 1
ATOM 879 N N . GLU A 1 113 ? 14.170 -10.030 -13.685 1.00 92.44 113 GLU A N 1
ATOM 880 C CA . GLU A 1 113 ? 13.425 -11.163 -13.124 1.00 92.44 113 GLU A CA 1
ATOM 881 C C . GLU A 1 113 ? 13.923 -11.562 -11.722 1.00 92.44 113 GLU A C 1
ATOM 883 O O . GLU A 1 113 ? 13.126 -11.682 -10.787 1.00 92.44 113 GLU A O 1
ATOM 888 N N . GLU A 1 114 ? 15.241 -11.694 -11.522 1.00 94.06 114 GLU A N 1
ATOM 889 C CA . GLU A 1 114 ? 15.788 -12.052 -10.203 1.00 94.06 114 GLU A CA 1
ATOM 890 C C . GLU A 1 114 ? 15.588 -10.933 -9.168 1.00 94.06 114 GLU A C 1
ATOM 892 O O . GLU A 1 114 ? 15.440 -11.203 -7.971 1.00 94.06 114 GLU A O 1
ATOM 897 N N . HIS A 1 115 ? 15.516 -9.672 -9.601 1.00 94.25 115 HIS A N 1
ATOM 898 C CA . HIS A 1 115 ? 15.195 -8.554 -8.717 1.00 94.25 115 HIS A CA 1
ATOM 899 C C . HIS A 1 115 ? 13.734 -8.616 -8.257 1.00 94.25 115 HIS A C 1
ATOM 901 O O . HIS A 1 115 ? 13.476 -8.492 -7.056 1.00 94.25 115 HIS A O 1
ATOM 907 N N . TYR A 1 116 ? 12.792 -8.903 -9.164 1.00 94.00 116 TYR A N 1
ATOM 908 C CA . TYR A 1 116 ? 11.399 -9.167 -8.792 1.00 94.00 116 TYR A CA 1
ATOM 909 C C . TYR A 1 116 ? 11.297 -10.342 -7.822 1.00 94.00 116 TYR A C 1
ATOM 911 O O . TYR A 1 116 ? 10.679 -10.210 -6.765 1.00 94.00 116 TYR A O 1
ATOM 919 N N . ARG A 1 117 ? 11.970 -11.460 -8.123 1.00 92.88 117 ARG A N 1
ATOM 920 C CA . ARG A 1 117 ? 12.003 -12.640 -7.250 1.00 92.88 117 ARG A CA 1
ATOM 921 C C . ARG A 1 117 ? 12.559 -12.307 -5.871 1.00 92.88 117 ARG A C 1
ATOM 923 O O . ARG A 1 117 ? 12.014 -12.755 -4.868 1.00 92.88 117 ARG A O 1
ATOM 930 N N . THR A 1 118 ? 13.609 -11.495 -5.804 1.00 94.25 118 THR A N 1
ATOM 931 C CA . THR A 1 118 ? 14.200 -11.057 -4.537 1.00 94.25 118 THR A CA 1
ATOM 932 C C . THR A 1 118 ? 13.214 -10.265 -3.695 1.00 94.25 118 THR A C 1
ATOM 934 O O . THR A 1 118 ? 13.037 -10.593 -2.526 1.00 94.25 118 THR A O 1
ATOM 937 N N . ILE A 1 119 ? 12.546 -9.266 -4.269 1.00 91.88 119 ILE A N 1
ATOM 938 C CA . ILE A 1 119 ? 11.583 -8.443 -3.530 1.00 91.88 119 ILE A CA 1
ATOM 939 C C . ILE A 1 119 ? 10.364 -9.265 -3.098 1.00 91.88 119 ILE A C 1
ATOM 941 O O . ILE A 1 119 ? 9.960 -9.192 -1.939 1.00 91.88 119 ILE A O 1
ATOM 945 N N . LEU A 1 120 ? 9.820 -10.098 -3.987 1.00 91.25 120 LEU A N 1
ATOM 946 C CA . LEU A 1 120 ? 8.637 -10.914 -3.699 1.00 91.25 120 LEU A CA 1
ATOM 947 C C . LEU A 1 120 ? 8.898 -12.011 -2.658 1.00 91.25 120 LEU A C 1
ATOM 949 O O . LEU A 1 120 ? 7.974 -12.408 -1.958 1.00 91.25 120 LEU A O 1
ATOM 953 N N . ARG A 1 121 ? 10.153 -12.438 -2.450 1.00 91.75 121 ARG A N 1
ATOM 954 C CA . ARG A 1 121 ? 10.520 -13.299 -1.306 1.00 91.75 121 ARG A CA 1
ATOM 955 C C . ARG A 1 121 ? 10.317 -12.622 0.056 1.00 91.75 121 ARG A C 1
ATOM 957 O O . ARG A 1 121 ? 10.215 -13.323 1.058 1.00 91.75 121 ARG A O 1
ATOM 964 N N . HIS A 1 122 ? 10.289 -11.291 0.114 1.00 92.38 122 HIS A N 1
ATOM 965 C CA . HIS A 1 122 ? 10.139 -10.533 1.361 1.00 92.38 122 HIS A CA 1
ATOM 966 C C . HIS A 1 122 ? 8.714 -10.039 1.617 1.00 92.38 122 HIS A C 1
ATOM 968 O O . HIS A 1 122 ? 8.431 -9.570 2.719 1.00 92.38 122 HIS A O 1
ATOM 974 N N . ILE A 1 123 ? 7.828 -10.125 0.626 1.00 90.88 123 ILE A N 1
ATOM 975 C CA . ILE A 1 123 ? 6.461 -9.623 0.725 1.00 90.88 123 ILE A CA 1
ATOM 976 C C . ILE A 1 123 ? 5.513 -10.811 0.578 1.00 90.88 123 ILE A C 1
ATOM 978 O O . ILE A 1 123 ? 5.403 -11.329 -0.526 1.00 90.88 123 ILE A O 1
ATOM 982 N N . PRO A 1 124 ? 4.824 -11.255 1.644 1.00 90.38 124 PRO A N 1
ATOM 983 C CA . PRO A 1 124 ? 3.772 -12.256 1.513 1.00 90.38 124 PRO A CA 1
ATOM 984 C C . PRO A 1 124 ? 2.675 -11.746 0.575 1.00 90.38 124 PRO A C 1
ATOM 986 O O . PRO A 1 124 ? 2.205 -10.617 0.726 1.00 90.38 124 PRO A O 1
ATOM 989 N N . PHE A 1 125 ? 2.263 -12.568 -0.385 1.00 91.75 125 PHE A N 1
ATOM 990 C CA . PHE A 1 125 ? 1.217 -12.221 -1.342 1.00 91.75 125 PHE A CA 1
ATOM 991 C C . PHE A 1 125 ? 0.311 -13.420 -1.602 1.00 91.75 125 PHE A C 1
ATOM 993 O O . PHE A 1 125 ? 0.744 -14.567 -1.499 1.00 91.75 125 PHE A O 1
ATOM 1000 N N . ALA A 1 126 ? -0.945 -13.137 -1.941 1.00 92.56 126 ALA A N 1
ATOM 1001 C CA . ALA A 1 126 ? -1.884 -14.138 -2.420 1.00 92.56 126 ALA A CA 1
ATOM 1002 C C . ALA A 1 126 ? -1.994 -14.054 -3.946 1.00 92.56 126 ALA A C 1
ATOM 1004 O O . ALA A 1 126 ? -1.948 -12.959 -4.512 1.00 92.56 126 ALA A O 1
ATOM 1005 N N . GLY A 1 127 ? -2.137 -15.195 -4.612 1.00 92.06 127 GLY A N 1
ATOM 1006 C CA . GLY A 1 127 ? -2.189 -15.267 -6.069 1.00 92.06 127 GLY A CA 1
ATOM 1007 C C . GLY A 1 127 ? -2.501 -16.671 -6.573 1.00 92.06 127 GLY A C 1
ATOM 1008 O O . GLY A 1 127 ? -2.370 -17.653 -5.845 1.00 92.06 127 GLY A O 1
ATOM 1009 N N . GLN A 1 128 ? -2.915 -16.765 -7.832 1.00 92.19 128 GLN A N 1
ATOM 1010 C CA . GLN A 1 128 ? -3.153 -18.032 -8.520 1.00 92.19 128 GLN A CA 1
ATOM 1011 C C . GLN A 1 128 ? -2.733 -17.912 -9.985 1.00 92.19 128 GLN A C 1
ATOM 1013 O O . GLN A 1 128 ? -2.689 -16.807 -10.519 1.00 92.19 128 GLN A O 1
ATOM 1018 N N . SER A 1 129 ? -2.398 -19.042 -10.604 1.00 92.19 129 SER A N 1
ATOM 1019 C CA . SER A 1 129 ? -2.206 -19.109 -12.052 1.00 92.19 129 SER A CA 1
ATOM 1020 C C . SER A 1 129 ? -3.579 -18.988 -12.713 1.00 92.19 129 SER A C 1
ATOM 1022 O O . SER A 1 129 ? -4.518 -19.700 -12.342 1.00 92.19 129 SER A O 1
ATOM 1024 N N . ASP A 1 130 ? -3.702 -18.038 -13.633 1.00 91.19 130 ASP A N 1
ATOM 1025 C CA . ASP A 1 130 ? -4.911 -17.753 -14.397 1.00 91.19 130 ASP A CA 1
ATOM 1026 C C . ASP A 1 130 ? -4.563 -17.401 -15.854 1.00 91.19 130 ASP A C 1
ATOM 1028 O O . ASP A 1 130 ? -3.436 -17.592 -16.316 1.00 91.19 130 ASP A O 1
ATOM 1032 N N . ASP A 1 131 ? -5.548 -16.914 -16.606 1.00 93.56 131 ASP A N 1
ATOM 1033 C CA . ASP A 1 131 ? -5.392 -16.529 -18.008 1.00 93.56 131 ASP A CA 1
ATOM 1034 C C . ASP A 1 131 ? -4.496 -15.297 -18.223 1.00 93.56 131 ASP A C 1
ATOM 1036 O O . ASP A 1 131 ? -4.120 -15.016 -19.361 1.00 93.56 131 ASP A O 1
ATOM 1040 N N . LEU A 1 132 ? -4.109 -14.589 -17.157 1.00 89.94 132 LEU A N 1
ATOM 1041 C CA . LEU A 1 132 ? -3.188 -13.458 -17.208 1.00 89.94 132 LEU A CA 1
ATOM 1042 C C . LEU A 1 132 ? -1.721 -13.859 -17.002 1.00 89.94 132 LEU A C 1
ATOM 1044 O O . LEU A 1 132 ? -0.840 -13.022 -17.226 1.00 89.94 132 LEU A O 1
ATOM 1048 N N . GLU A 1 133 ? -1.435 -15.109 -16.622 1.00 90.50 133 GLU A N 1
ATOM 1049 C CA . GLU A 1 133 ? -0.077 -15.586 -16.316 1.00 90.50 133 GLU A CA 1
ATOM 1050 C C . GLU A 1 133 ? 0.896 -15.418 -17.498 1.00 90.50 133 GLU A C 1
ATOM 1052 O O . GLU A 1 133 ? 2.086 -15.180 -17.288 1.00 90.50 133 GLU A O 1
ATOM 1057 N N . GLU A 1 134 ? 0.395 -15.457 -18.739 1.00 88.31 134 GLU A N 1
ATOM 1058 C CA . GLU A 1 134 ? 1.196 -15.193 -19.944 1.00 88.31 134 GLU A CA 1
ATOM 1059 C C . GLU A 1 134 ? 1.855 -13.802 -19.909 1.00 88.31 134 GLU A C 1
ATOM 1061 O O . GLU A 1 134 ? 3.003 -13.637 -20.331 1.00 88.31 134 GLU A O 1
ATOM 1066 N N . TRP A 1 135 ? 1.146 -12.794 -19.395 1.00 87.81 135 TRP A N 1
ATOM 1067 C CA . TRP A 1 135 ? 1.629 -11.411 -19.340 1.00 87.81 135 TRP A CA 1
ATOM 1068 C C . TRP A 1 135 ? 2.193 -11.032 -17.971 1.00 87.81 135 TRP A C 1
ATOM 1070 O O . TRP A 1 135 ? 3.080 -10.178 -17.895 1.00 87.81 135 TRP A O 1
ATOM 1080 N N . PHE A 1 136 ? 1.688 -11.659 -16.909 1.00 88.75 136 PHE A N 1
ATOM 1081 C CA . PHE A 1 136 ? 2.021 -11.373 -15.518 1.00 88.75 136 PHE A CA 1
ATOM 1082 C C . PHE A 1 136 ? 2.362 -12.680 -14.794 1.00 88.75 136 PHE A C 1
ATOM 1084 O O . PHE A 1 136 ? 1.548 -13.192 -14.023 1.00 88.75 136 PHE A O 1
ATOM 1091 N N . PRO A 1 137 ? 3.556 -13.246 -15.040 1.00 88.69 137 PRO A N 1
ATOM 1092 C CA . PRO A 1 137 ? 3.920 -14.531 -14.468 1.00 88.69 137 PRO A CA 1
ATOM 1093 C C . PRO A 1 137 ? 3.947 -14.456 -12.942 1.00 88.69 137 PRO A C 1
ATOM 1095 O O . PRO A 1 137 ? 4.429 -13.479 -12.354 1.00 88.69 137 PRO A O 1
ATOM 1098 N N . LEU A 1 138 ? 3.484 -15.521 -12.288 1.00 90.56 138 LEU A N 1
ATOM 1099 C CA . LEU A 1 138 ? 3.641 -15.662 -10.848 1.00 90.56 138 LEU A CA 1
ATOM 1100 C C . LEU A 1 138 ? 5.117 -15.882 -10.502 1.00 90.56 138 LEU A C 1
ATOM 1102 O O . LEU A 1 138 ? 5.707 -16.923 -10.792 1.00 90.56 138 LEU A O 1
ATOM 1106 N N . ILE A 1 139 ? 5.724 -14.900 -9.835 1.00 91.62 139 ILE A N 1
ATOM 1107 C CA . ILE A 1 139 ? 7.113 -14.976 -9.377 1.00 91.62 139 ILE A CA 1
ATOM 1108 C C . ILE A 1 139 ? 7.137 -15.245 -7.870 1.00 91.62 139 ILE A C 1
ATOM 1110 O O . ILE A 1 139 ? 6.957 -14.341 -7.060 1.00 91.62 139 ILE A O 1
ATOM 1114 N N . GLY A 1 140 ? 7.424 -16.489 -7.487 1.00 89.44 140 GLY A N 1
ATOM 1115 C CA . GLY A 1 140 ? 7.541 -16.905 -6.085 1.00 89.44 140 GLY A CA 1
ATOM 1116 C C . GLY A 1 140 ? 6.466 -17.910 -5.684 1.00 89.44 140 GLY A C 1
ATOM 1117 O O . GLY A 1 140 ? 5.922 -18.604 -6.538 1.00 89.44 140 GLY A O 1
ATOM 1118 N N . SER A 1 141 ? 6.193 -17.997 -4.383 1.00 90.44 141 SER A N 1
ATOM 1119 C CA . SER A 1 141 ? 5.218 -18.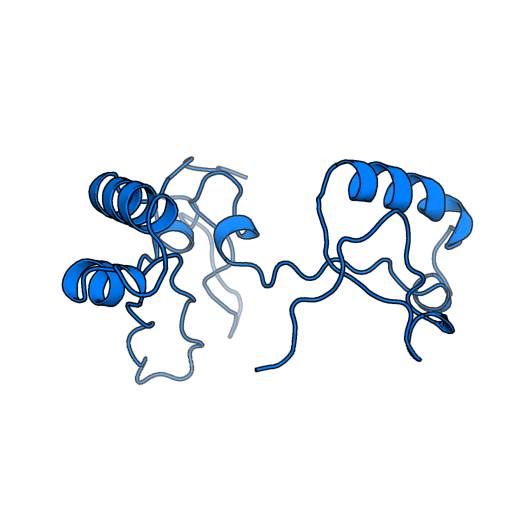931 -3.812 1.00 90.44 141 SER A CA 1
ATOM 1120 C C . SER A 1 141 ? 4.058 -18.144 -3.195 1.00 90.44 141 SER A C 1
ATOM 1122 O O . SER A 1 141 ? 4.193 -17.709 -2.050 1.00 90.44 141 SER A O 1
ATOM 1124 N N . PRO A 1 142 ? 2.960 -17.907 -3.936 1.00 91.88 142 PRO A N 1
ATOM 1125 C CA . PRO A 1 142 ? 1.794 -17.222 -3.392 1.00 91.88 142 PRO A CA 1
ATOM 1126 C C . PRO A 1 142 ? 1.044 -18.087 -2.375 1.00 91.88 142 PRO A C 1
ATOM 1128 O O . PRO A 1 142 ? 0.978 -19.310 -2.508 1.00 91.88 142 PRO A O 1
ATOM 1131 N N . GLU A 1 143 ? 0.398 -17.431 -1.416 1.00 93.19 143 GLU A N 1
ATOM 1132 C CA . GLU A 1 143 ? -0.720 -18.012 -0.671 1.00 93.19 143 GLU A CA 1
ATOM 1133 C C . GLU A 1 143 ? -1.960 -18.120 -1.584 1.00 93.19 143 GLU A C 1
ATOM 1135 O O . GLU A 1 143 ? -2.125 -17.311 -2.507 1.00 93.19 143 GLU A O 1
ATOM 1140 N N . PRO A 1 144 ? -2.861 -19.092 -1.360 1.00 92.38 144 PRO A N 1
ATOM 1141 C CA . PRO A 1 144 ? -4.077 -19.203 -2.154 1.00 92.38 144 PRO A CA 1
ATOM 1142 C C . PRO A 1 144 ? -4.968 -17.970 -1.970 1.00 92.38 144 PRO A C 1
ATOM 1144 O O . PRO A 1 144 ? -5.045 -17.385 -0.886 1.00 92.38 144 PRO A O 1
ATOM 1147 N N . LEU A 1 145 ? -5.679 -17.592 -3.034 1.00 91.00 145 LEU A N 1
ATOM 1148 C CA . LEU A 1 145 ? -6.693 -16.546 -2.942 1.00 91.00 145 LEU A CA 1
ATOM 1149 C C . LEU A 1 145 ? -7.774 -16.935 -1.916 1.00 91.00 145 LEU A C 1
ATOM 1151 O O . LEU A 1 145 ? -8.142 -18.112 -1.825 1.00 91.00 145 LEU A O 1
ATOM 1155 N N . PRO A 1 146 ? -8.312 -15.966 -1.154 1.00 86.62 146 PRO A N 1
ATOM 1156 C CA . PRO A 1 146 ? -9.442 -16.232 -0.278 1.00 86.62 146 PRO A CA 1
ATOM 1157 C C . PRO A 1 146 ? -10.658 -16.684 -1.104 1.00 86.62 146 PRO A C 1
ATOM 1159 O O . PRO A 1 146 ? -10.820 -16.250 -2.249 1.00 86.62 146 PRO A O 1
ATOM 1162 N N . PRO A 1 147 ? -11.532 -17.538 -0.543 1.00 86.38 147 PRO A N 1
ATOM 1163 C CA . PRO A 1 147 ? -12.746 -17.952 -1.231 1.00 86.38 147 PRO A CA 1
ATOM 1164 C C . PRO A 1 147 ? -13.617 -16.730 -1.538 1.00 86.38 147 PRO A C 1
ATOM 1166 O O . PRO A 1 147 ? -13.755 -15.828 -0.709 1.00 86.38 147 PRO A O 1
ATOM 1169 N N . LEU A 1 148 ? -14.212 -16.708 -2.730 1.00 80.88 148 LEU A N 1
ATOM 1170 C CA . LEU A 1 148 ? -15.235 -15.723 -3.065 1.00 80.88 148 LEU A CA 1
ATOM 1171 C C . LEU A 1 148 ? -16.474 -15.997 -2.199 1.00 80.88 148 LEU A C 1
ATOM 1173 O O . LEU A 1 148 ? -16.914 -17.145 -2.109 1.00 80.88 148 LEU A O 1
ATOM 1177 N N . ALA A 1 149 ? -16.977 -14.954 -1.538 1.00 61.84 149 ALA A N 1
ATOM 1178 C CA . ALA A 1 149 ? -18.206 -14.991 -0.745 1.00 61.84 149 ALA A CA 1
ATOM 1179 C C . ALA A 1 149 ? -19.458 -14.944 -1.630 1.00 61.84 149 ALA A C 1
ATOM 1181 O O . ALA A 1 149 ? -19.400 -14.289 -2.698 1.00 61.84 149 ALA A O 1
#

Sequence (149 aa):
MFDPGTVLDAETQEVISRLSKQPVDNWDEEDVRRVSLQPKRIQSDSLPEKRSYGSDFPFANKGQLDGVHAEGRVNSAVISSAYGGFSNVWGAQIMPFSAATFKGWPFDFSDLEEHYRTILRHIPFAGQSDDLEEWFPLIGSPEPLPPLA

Radius of gyration: 19.71 Å; chains: 1; bounding box: 38×44×47 Å

Foldseek 3Di:
DDQLADDDDPVLVVLCVVCVVDDPVPRDPVSQCQQVAAFDDDPDPADTQGDHRNHPQQQDDPPPCPVPDDDPDDHSSPWGNHDVHCVSPDPPDDFQAFQVVCVVPPDTSVVCLVVSLVVCVVDAAEDDDDPCCNGTPDRDDHDHDDDDD

pLDDT: mean 90.16, std 7.79, range [56.5, 97.62]